Protein AF-A0A9R0TAZ0-F1 (afdb_monomer_lite)

pLDDT: mean 79.38, std 14.43, range [46.0, 95.25]

Sequence (155 aa):
MMVYKIHSHAHIQDLQARADELGHSNKSMLVNLVSLESVCIARKSYALLCPLIMESRSWACPELDSLSVVAGLSLEIQKLEHDVLPQLMVQEAKLERGALEALLLMKNSAITLLHLSKCFKDALGVLLAEEDLVSVTDVLETPVRFCDPDEYSDE

Organism: Triticum turgidum subsp. durum (NCBI:txid4567)

Foldseek 3Di:
DAEQEDAELVSLVVCLVCLVVVLPDPAQYEYEYPHHPDLLCLLVSLVSVVCSQVVGPSYDYLCSQVSVLSSLVNVLVCCCVPQQPVLVPPDDDDCDPSVVVSVVSVVVSVVSVVVSLVSNVVSVVVVCVVPPDPDPVVVSVDDDDPDDPPPPDDD

Radius of gyration: 20.55 Å; chains: 1; bounding box: 59×36×53 Å

Secondary structure (DSSP, 8-state):
-EEEEE-SHHHHHHHHHTHHHHHTSSSPEEEEE---S-GGGHHHHHHHHHHHHHH-TTEE-TTHHHHHHHHHHHHHHHHIIIIIHHHHHS-TT---HHHHHHHHHHHHHHHHHHHHHHHHHHHHHHHHTTS--TTHHHHHHS------GGG----

Structure (mmCIF, N/CA/C/O backbone):
data_AF-A0A9R0TAZ0-F1
#
_entry.id   AF-A0A9R0TAZ0-F1
#
loop_
_atom_site.group_PDB
_atom_site.id
_atom_site.type_symbol
_atom_site.label_atom_id
_atom_site.label_alt_id
_atom_site.label_comp_id
_atom_site.label_asym_id
_atom_site.label_entity_id
_atom_site.label_seq_id
_atom_site.pdbx_PDB_ins_code
_atom_site.Cartn_x
_atom_site.Cartn_y
_atom_site.Cartn_z
_atom_site.occupancy
_atom_site.B_iso_or_equiv
_atom_site.auth_seq_id
_atom_site.auth_comp_id
_atom_site.auth_asym_id
_atom_site.auth_atom_id
_atom_site.pdbx_PDB_model_num
ATOM 1 N N . MET A 1 1 ? 16.337 3.124 -22.809 1.00 77.44 1 MET A N 1
ATOM 2 C CA . MET A 1 1 ? 15.473 2.998 -21.623 1.00 77.44 1 MET A CA 1
ATOM 3 C C . MET A 1 1 ? 14.147 2.404 -22.063 1.00 77.44 1 MET A C 1
ATOM 5 O O . MET A 1 1 ? 13.644 2.821 -23.101 1.00 77.44 1 MET A O 1
ATOM 9 N N . MET A 1 2 ? 13.637 1.401 -21.357 1.00 87.19 2 MET A N 1
ATOM 10 C CA . MET A 1 2 ? 12.317 0.809 -21.591 1.00 87.19 2 MET A CA 1
ATOM 11 C C . MET A 1 2 ? 11.422 1.174 -20.410 1.00 87.19 2 MET A C 1
ATOM 13 O O . MET A 1 2 ? 11.867 1.074 -19.273 1.00 87.19 2 MET A O 1
ATOM 17 N N . VAL A 1 3 ? 10.200 1.631 -20.681 1.00 88.75 3 VAL A N 1
ATOM 18 C CA . VAL A 1 3 ? 9.262 2.071 -19.642 1.00 88.75 3 VAL A CA 1
ATOM 19 C C . VAL A 1 3 ? 8.160 1.031 -19.493 1.00 88.75 3 VAL A C 1
ATOM 21 O O . VAL A 1 3 ? 7.531 0.659 -20.484 1.00 88.75 3 VAL A O 1
ATOM 24 N N . TYR A 1 4 ? 7.923 0.577 -18.267 1.00 89.19 4 TYR A N 1
ATOM 25 C CA . TYR A 1 4 ? 6.887 -0.385 -17.920 1.00 89.19 4 TYR A CA 1
ATOM 26 C C . TYR A 1 4 ? 5.854 0.282 -17.015 1.00 89.19 4 TYR A C 1
ATOM 28 O O . TYR A 1 4 ? 6.173 0.692 -15.902 1.00 89.19 4 TYR A O 1
ATOM 36 N N . LYS A 1 5 ? 4.619 0.426 -17.505 1.00 91.56 5 LYS A N 1
ATOM 37 C CA . LYS A 1 5 ? 3.544 1.099 -16.766 1.00 91.56 5 LYS A CA 1
ATOM 38 C C . LYS A 1 5 ? 2.729 0.102 -15.950 1.00 91.56 5 LYS A C 1
ATOM 40 O O . LYS A 1 5 ? 2.087 -0.796 -16.502 1.00 91.56 5 LYS A O 1
ATOM 45 N N . ILE A 1 6 ? 2.716 0.297 -14.641 1.00 91.38 6 ILE A N 1
ATOM 46 C CA . ILE A 1 6 ? 1.944 -0.503 -13.696 1.00 91.38 6 ILE A CA 1
ATOM 47 C C . ILE A 1 6 ? 0.629 0.219 -13.404 1.00 91.38 6 ILE A C 1
ATOM 49 O O . ILE A 1 6 ? 0.631 1.348 -12.925 1.00 91.38 6 ILE A O 1
ATOM 53 N N . HIS A 1 7 ? -0.490 -0.444 -13.693 1.00 90.00 7 HIS A N 1
ATOM 54 C CA . HIS A 1 7 ? -1.838 0.081 -13.433 1.00 90.00 7 HIS A CA 1
ATOM 55 C C . HIS A 1 7 ? -2.598 -0.754 -12.395 1.00 90.00 7 HIS A C 1
ATOM 57 O O . HIS A 1 7 ? -3.697 -0.382 -11.996 1.00 90.00 7 HIS A O 1
ATOM 63 N N . SER A 1 8 ? -2.030 -1.892 -11.998 1.00 90.94 8 SER A N 1
ATOM 64 C CA . SER A 1 8 ? -2.637 -2.859 -11.095 1.00 90.94 8 SER A CA 1
ATOM 65 C C . SER A 1 8 ? -1.564 -3.704 -10.422 1.00 90.94 8 SER A C 1
ATOM 67 O O . SER A 1 8 ? -0.429 -3.807 -10.901 1.00 90.94 8 SER A O 1
ATOM 69 N N . HIS A 1 9 ? -1.936 -4.376 -9.334 1.00 92.62 9 HIS A N 1
ATOM 70 C CA . HIS A 1 9 ? -1.051 -5.343 -8.684 1.00 92.62 9 HIS A CA 1
ATOM 71 C C . HIS A 1 9 ? -0.689 -6.517 -9.605 1.00 92.62 9 HIS A C 1
ATOM 73 O O . HIS A 1 9 ? 0.448 -6.987 -9.580 1.00 92.62 9 HIS A O 1
ATOM 79 N N . ALA A 1 10 ? -1.618 -6.950 -10.463 1.00 93.06 10 ALA A N 1
ATOM 80 C CA . ALA A 1 10 ? -1.375 -8.031 -11.417 1.00 93.06 10 ALA A CA 1
ATOM 81 C C . ALA A 1 10 ? -0.214 -7.706 -12.373 1.00 93.06 10 ALA A C 1
ATOM 83 O O . ALA A 1 10 ? 0.636 -8.555 -12.618 1.00 93.06 10 ALA A O 1
ATOM 84 N N . HIS A 1 11 ? -0.090 -6.451 -12.824 1.00 93.19 11 HIS A N 1
ATOM 85 C CA . HIS A 1 11 ? 1.040 -6.053 -13.672 1.00 93.19 11 HIS A CA 1
ATOM 86 C C . HIS A 1 11 ? 2.396 -6.207 -12.967 1.00 93.19 11 HIS A C 1
ATOM 88 O O . HIS A 1 11 ? 3.395 -6.466 -13.636 1.00 93.19 11 HIS A O 1
ATOM 94 N N . ILE A 1 12 ? 2.452 -6.039 -11.639 1.00 92.81 12 ILE A N 1
ATOM 95 C CA . ILE A 1 12 ? 3.681 -6.240 -10.854 1.00 92.81 12 ILE A CA 1
ATOM 96 C C . ILE A 1 12 ? 4.016 -7.730 -10.785 1.00 92.81 12 ILE A C 1
ATOM 98 O O . ILE A 1 12 ? 5.179 -8.097 -10.924 1.00 92.81 12 ILE A O 1
ATOM 102 N N . GLN A 1 13 ? 3.010 -8.591 -10.620 1.00 93.25 13 GLN A N 1
ATOM 103 C CA . GLN A 1 13 ? 3.200 -10.043 -10.627 1.00 93.25 13 GLN A CA 1
ATOM 104 C C . GLN A 1 13 ? 3.730 -10.526 -11.984 1.00 93.25 13 GLN A C 1
ATOM 106 O O . GLN A 1 13 ? 4.720 -11.256 -12.032 1.00 93.25 13 GLN A O 1
ATOM 111 N N . ASP A 1 14 ? 3.138 -10.050 -13.082 1.00 92.81 14 ASP A N 1
ATOM 112 C CA . ASP A 1 14 ? 3.597 -10.354 -14.442 1.00 92.81 14 ASP A CA 1
ATOM 113 C C . ASP A 1 14 ? 5.023 -9.848 -14.691 1.00 92.81 14 ASP A C 1
ATOM 115 O O . ASP A 1 14 ? 5.828 -10.510 -15.351 1.00 92.81 14 ASP A O 1
ATOM 119 N N . LEU A 1 15 ? 5.348 -8.665 -14.161 1.00 90.56 15 LEU A N 1
ATOM 120 C CA . LEU A 1 15 ? 6.684 -8.090 -14.250 1.00 90.56 15 LEU A CA 1
ATOM 121 C C . LEU A 1 15 ? 7.706 -8.941 -13.492 1.00 90.56 15 LEU A C 1
ATOM 123 O O . LEU A 1 15 ? 8.771 -9.227 -14.031 1.00 90.56 15 LEU A O 1
ATOM 127 N N . GLN A 1 16 ? 7.372 -9.375 -12.277 1.00 89.31 16 GLN A N 1
ATOM 128 C CA . GLN A 1 16 ? 8.234 -10.218 -11.457 1.00 89.31 16 GLN A CA 1
ATOM 129 C C . GLN A 1 16 ? 8.483 -11.579 -12.114 1.00 89.31 16 GLN A C 1
ATOM 131 O O . GLN A 1 16 ? 9.622 -12.034 -12.155 1.00 89.31 16 GLN A O 1
ATOM 136 N N . ALA A 1 17 ? 7.450 -12.193 -12.701 1.00 90.44 17 ALA A N 1
ATOM 137 C CA . ALA A 1 17 ? 7.574 -13.461 -13.422 1.00 90.44 17 ALA A CA 1
ATOM 138 C C . ALA A 1 17 ? 8.520 -13.377 -14.633 1.00 90.44 17 ALA A C 1
ATOM 140 O O . ALA A 1 17 ? 9.084 -14.383 -15.055 1.00 90.44 17 ALA A O 1
ATOM 141 N N . ARG A 1 18 ? 8.702 -12.176 -15.190 1.00 87.56 18 ARG A N 1
ATOM 142 C CA . ARG A 1 18 ? 9.550 -11.909 -16.360 1.00 87.56 18 ARG A CA 1
ATOM 143 C C . ARG A 1 18 ? 10.846 -11.178 -16.008 1.00 87.56 18 ARG A C 1
ATOM 145 O O . ARG A 1 18 ? 11.607 -10.827 -16.911 1.00 87.56 18 ARG A O 1
ATOM 152 N N . ALA A 1 19 ? 11.088 -10.911 -14.725 1.00 85.25 19 ALA A N 1
ATOM 153 C CA . ALA A 1 19 ? 12.181 -10.061 -14.271 1.00 85.25 19 ALA A CA 1
ATOM 154 C C . ALA A 1 19 ? 13.546 -10.622 -14.672 1.00 85.25 19 ALA A C 1
ATOM 156 O O . ALA A 1 19 ? 14.395 -9.858 -15.127 1.00 85.25 19 ALA A O 1
ATOM 157 N N . ASP A 1 20 ? 13.719 -11.943 -14.596 1.00 82.06 20 ASP A N 1
ATOM 158 C CA . ASP A 1 20 ? 14.943 -12.609 -15.030 1.00 82.06 20 ASP A CA 1
ATOM 159 C C . ASP A 1 20 ? 15.181 -12.362 -16.523 1.00 82.06 20 ASP A C 1
ATOM 161 O O . ASP A 1 20 ? 16.210 -11.814 -16.903 1.00 82.06 20 ASP A O 1
ATOM 165 N N . GLU A 1 21 ? 14.212 -12.652 -17.392 1.00 81.88 21 GLU A N 1
ATOM 166 C CA . GLU A 1 21 ? 14.338 -12.437 -18.843 1.00 81.88 21 GLU A CA 1
ATOM 167 C C . GLU A 1 21 ? 14.636 -10.971 -19.205 1.00 81.88 21 GLU A C 1
ATOM 169 O O . GLU A 1 21 ? 15.480 -10.682 -20.058 1.00 81.88 21 GLU A O 1
ATOM 174 N N . LEU A 1 22 ? 13.960 -10.032 -18.538 1.00 77.31 22 LEU A N 1
ATOM 175 C CA . LEU A 1 22 ? 14.104 -8.590 -18.757 1.00 77.31 22 LEU A CA 1
ATOM 176 C C . LEU A 1 22 ? 15.431 -8.045 -18.207 1.00 77.31 22 LEU A C 1
ATOM 178 O O . LEU A 1 22 ? 16.038 -7.166 -18.829 1.00 77.31 22 LEU A O 1
ATOM 182 N N . GLY A 1 23 ? 15.901 -8.586 -17.082 1.00 68.75 23 GLY A N 1
ATOM 183 C CA . GLY A 1 23 ? 17.124 -8.188 -16.386 1.00 68.75 23 GLY A CA 1
ATOM 184 C C . GLY A 1 23 ? 18.409 -8.542 -17.133 1.00 68.75 23 GLY A C 1
ATOM 185 O O . GLY A 1 23 ? 19.411 -7.850 -16.969 1.00 68.75 23 GLY A O 1
ATOM 186 N N . HIS A 1 24 ? 18.371 -9.545 -18.017 1.00 71.31 24 HIS A N 1
ATOM 187 C CA . HIS A 1 24 ? 19.485 -9.877 -18.916 1.00 71.31 24 HIS A CA 1
ATOM 188 C C . HIS A 1 24 ? 19.593 -8.934 -20.121 1.00 71.31 24 HIS A C 1
ATOM 190 O O . HIS A 1 24 ? 20.572 -8.983 -20.871 1.00 71.31 24 HIS A O 1
ATOM 196 N N . SER A 1 25 ? 18.600 -8.069 -20.346 1.00 68.31 25 SER A N 1
ATOM 197 C CA . SER A 1 25 ? 18.719 -7.053 -21.383 1.00 68.31 25 SER A CA 1
ATOM 198 C C . SER A 1 25 ? 19.632 -5.926 -20.886 1.00 68.31 25 SER A C 1
ATOM 200 O O . SER A 1 25 ? 19.440 -5.388 -19.801 1.00 68.31 25 SER A O 1
ATOM 202 N N . ASN A 1 26 ? 20.608 -5.498 -21.694 1.00 69.44 26 ASN A N 1
ATOM 203 C CA . ASN A 1 26 ? 21.481 -4.346 -21.390 1.00 69.44 26 ASN A CA 1
ATOM 204 C C . ASN A 1 26 ? 20.730 -2.989 -21.371 1.00 69.44 26 ASN A C 1
ATOM 206 O O . ASN A 1 26 ? 21.324 -1.930 -21.579 1.00 69.44 26 ASN A O 1
ATOM 210 N N . LYS A 1 27 ? 19.405 -2.993 -21.199 1.00 81.00 27 LYS A N 1
ATOM 211 C CA . LYS A 1 27 ? 18.553 -1.807 -21.200 1.00 81.00 27 LYS A CA 1
ATOM 212 C C . LYS A 1 27 ? 18.183 -1.459 -19.764 1.00 81.00 27 LYS A C 1
ATOM 214 O O . LYS A 1 27 ? 17.716 -2.306 -19.018 1.00 81.00 27 LYS A O 1
ATOM 219 N N . SER A 1 28 ? 18.319 -0.181 -19.420 1.00 84.50 28 SER A N 1
ATOM 220 C CA . SER A 1 28 ? 17.696 0.360 -18.211 1.00 84.50 28 SER A CA 1
ATOM 221 C C . SER A 1 28 ? 16.166 0.276 -18.323 1.00 84.50 28 SER A C 1
ATOM 223 O O . SER A 1 28 ? 15.595 0.674 -19.352 1.00 84.50 28 SER A O 1
ATOM 225 N N . MET A 1 29 ? 15.549 -0.261 -17.272 1.00 89.50 29 MET A N 1
ATOM 226 C CA . MET A 1 29 ? 14.120 -0.459 -17.064 1.00 89.50 29 MET A CA 1
ATOM 227 C C . MET A 1 29 ? 13.598 0.604 -16.100 1.00 89.50 29 MET A C 1
ATOM 229 O O . MET A 1 29 ? 14.051 0.698 -14.962 1.00 89.50 29 MET A O 1
ATOM 233 N N . LEU A 1 30 ? 12.628 1.389 -16.554 1.00 90.38 30 LEU A N 1
ATOM 234 C CA . LEU A 1 30 ? 11.898 2.335 -15.721 1.00 90.38 30 LEU A CA 1
ATOM 235 C C . LEU A 1 30 ? 10.506 1.768 -15.457 1.00 90.38 30 LEU A C 1
ATOM 237 O O . LEU A 1 30 ? 9.709 1.629 -16.385 1.00 90.38 30 LEU A O 1
ATOM 241 N N . VAL A 1 31 ? 10.216 1.437 -14.208 1.00 92.25 31 VAL A N 1
ATOM 242 C CA . VAL A 1 31 ? 8.872 1.077 -13.760 1.00 92.25 31 VAL A CA 1
ATOM 243 C C . VAL A 1 31 ? 8.177 2.366 -13.350 1.00 92.25 31 VAL A C 1
ATOM 245 O O . VAL A 1 31 ? 8.679 3.074 -12.489 1.00 92.25 31 VAL A O 1
ATOM 248 N N . ASN A 1 32 ? 7.056 2.676 -13.993 1.00 91.25 32 ASN A N 1
ATOM 249 C CA . ASN A 1 32 ? 6.214 3.815 -13.640 1.00 91.25 32 ASN A CA 1
ATOM 250 C C . ASN A 1 32 ? 4.934 3.276 -13.001 1.00 91.25 32 ASN A C 1
ATOM 252 O O . ASN A 1 32 ? 4.164 2.553 -13.653 1.00 91.25 32 ASN A O 1
ATOM 256 N N . LEU A 1 33 ? 4.736 3.602 -11.725 1.00 90.00 33 LEU A N 1
ATOM 257 C CA . LEU A 1 33 ? 3.548 3.223 -10.975 1.00 90.00 33 LEU A CA 1
ATOM 258 C C . LEU A 1 33 ? 2.427 4.248 -11.181 1.00 90.00 33 LEU A C 1
ATOM 260 O O . LEU A 1 33 ? 2.373 5.275 -10.516 1.00 90.00 33 LEU A O 1
ATOM 264 N N . VAL A 1 34 ? 1.483 3.926 -12.064 1.00 87.12 34 VAL A N 1
ATOM 265 C CA . VAL A 1 34 ? 0.341 4.800 -12.374 1.00 87.12 34 VAL A CA 1
ATOM 266 C C . VAL A 1 34 ? -0.809 4.574 -11.394 1.00 87.12 34 VAL A C 1
ATOM 268 O O . VAL A 1 34 ? -1.489 5.513 -10.990 1.00 87.12 34 VAL A O 1
ATOM 271 N N . SER A 1 35 ? -1.071 3.316 -11.035 1.00 83.25 35 SER A N 1
ATOM 272 C CA . SER A 1 35 ? -2.144 2.958 -10.108 1.00 83.25 35 SER A CA 1
ATOM 273 C C . SER A 1 35 ? -1.896 1.597 -9.472 1.00 83.25 35 SER A C 1
ATOM 275 O O . SER A 1 35 ? -1.261 0.716 -10.055 1.00 83.25 35 SER A O 1
ATOM 277 N N . LEU A 1 36 ? -2.447 1.433 -8.272 1.00 77.56 36 LEU A N 1
ATOM 278 C CA . LEU A 1 36 ? -2.539 0.167 -7.561 1.00 77.56 36 LEU A CA 1
ATOM 279 C C . LEU A 1 36 ? -3.980 -0.271 -7.320 1.00 77.56 36 LEU A C 1
ATOM 281 O O . LEU A 1 36 ? -4.176 -1.197 -6.558 1.00 77.56 36 LEU A O 1
ATOM 285 N N . GLU A 1 37 ? -4.985 0.378 -7.908 1.00 83.31 37 GLU A N 1
ATOM 286 C CA . GLU A 1 37 ? -6.423 0.073 -7.731 1.00 83.31 37 GLU A CA 1
ATOM 287 C C . GLU A 1 37 ? -6.975 0.300 -6.304 1.00 83.31 37 GLU A C 1
ATOM 289 O O . GLU A 1 37 ? -8.100 0.769 -6.154 1.00 83.31 37 GLU A O 1
ATOM 294 N N . SER A 1 38 ? -6.213 -0.002 -5.247 1.00 85.44 38 SER A N 1
ATOM 295 C CA . SER A 1 38 ? -6.604 0.116 -3.844 1.00 85.44 38 SER A CA 1
ATOM 296 C C . SER A 1 38 ? -5.393 0.269 -2.915 1.00 85.44 38 SER A C 1
ATOM 298 O O . SER A 1 38 ? -4.336 -0.333 -3.121 1.00 85.44 38 SER A O 1
ATOM 300 N N . VAL A 1 39 ? -5.570 1.010 -1.817 1.00 88.25 39 VAL A N 1
ATOM 301 C CA . VAL A 1 39 ? -4.570 1.111 -0.740 1.00 88.25 39 VAL A CA 1
ATOM 302 C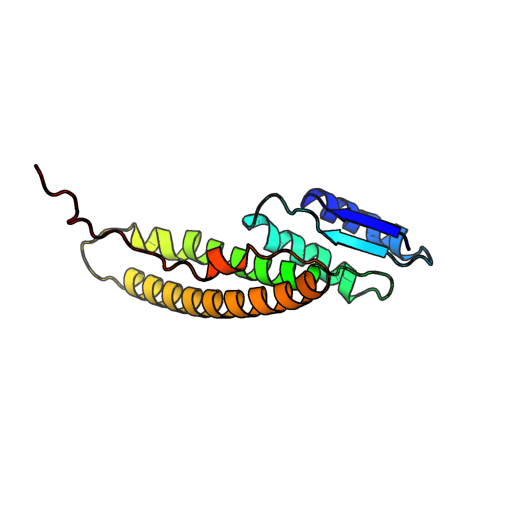 C . VAL A 1 39 ? -4.309 -0.254 -0.100 1.00 88.25 39 VAL A C 1
ATOM 304 O O . VAL A 1 39 ? -3.163 -0.573 0.197 1.00 88.25 39 VAL A O 1
ATOM 307 N N . CYS A 1 40 ? -5.326 -1.112 0.039 1.00 87.88 40 CYS A N 1
ATOM 308 C CA . CYS A 1 40 ? -5.207 -2.401 0.733 1.00 87.88 40 CYS A CA 1
ATOM 309 C C . CYS A 1 40 ? -4.207 -3.370 0.079 1.00 87.88 40 CYS A C 1
ATOM 311 O O . CYS A 1 40 ? -3.713 -4.295 0.730 1.00 87.88 40 CYS A O 1
ATOM 313 N N . ILE A 1 41 ? -3.907 -3.179 -1.209 1.00 91.00 41 ILE A N 1
ATOM 314 C CA . ILE A 1 41 ? -2.944 -4.003 -1.947 1.00 91.00 41 ILE A CA 1
ATOM 315 C C . ILE A 1 41 ? -1.568 -3.344 -2.077 1.00 91.00 41 ILE A C 1
ATOM 317 O O . ILE A 1 41 ? -0.634 -3.988 -2.562 1.00 91.00 41 ILE A O 1
ATOM 321 N N . ALA A 1 42 ? -1.396 -2.109 -1.598 1.00 93.25 42 ALA A N 1
ATOM 322 C CA . ALA A 1 42 ? -0.126 -1.391 -1.659 1.00 93.25 42 ALA A CA 1
ATOM 323 C C . ALA A 1 42 ? 0.985 -2.130 -0.916 1.00 93.25 42 ALA A C 1
ATOM 325 O O . ALA A 1 42 ? 2.080 -2.282 -1.450 1.00 93.25 42 ALA A O 1
ATOM 326 N N . ARG A 1 43 ? 0.685 -2.703 0.257 1.00 94.06 43 ARG A N 1
ATOM 327 C CA . ARG A 1 43 ? 1.660 -3.499 1.015 1.00 94.06 43 ARG A CA 1
ATOM 328 C C . ARG A 1 43 ? 2.174 -4.707 0.234 1.00 94.06 43 ARG A C 1
ATOM 330 O O . ARG A 1 43 ? 3.377 -4.952 0.203 1.00 94.06 43 ARG A O 1
ATOM 337 N N . LYS A 1 44 ? 1.271 -5.457 -0.405 1.00 94.62 44 LYS A N 1
ATOM 338 C CA . LYS A 1 44 ? 1.641 -6.620 -1.228 1.00 94.62 44 LYS A CA 1
ATOM 339 C C . LYS A 1 44 ? 2.443 -6.179 -2.449 1.00 94.62 44 LYS A C 1
ATOM 341 O O . LYS A 1 44 ? 3.463 -6.775 -2.757 1.00 94.62 44 LYS A O 1
ATOM 346 N N . SER A 1 45 ? 2.005 -5.110 -3.104 1.00 94.81 45 SER A N 1
ATOM 347 C CA . SER A 1 45 ? 2.669 -4.531 -4.275 1.00 94.81 45 SER A CA 1
ATOM 348 C C . SER A 1 45 ? 4.092 -4.071 -3.966 1.00 94.81 45 SER A C 1
ATOM 350 O O . SER A 1 45 ? 5.017 -4.438 -4.683 1.00 94.81 45 SER A O 1
ATOM 352 N N . TYR A 1 46 ? 4.281 -3.343 -2.862 1.00 95.19 46 TYR A N 1
ATOM 353 C CA . TYR A 1 46 ? 5.596 -2.916 -2.392 1.00 95.19 46 TYR A CA 1
ATOM 354 C C . TYR A 1 46 ? 6.515 -4.107 -2.118 1.00 95.19 46 TYR A C 1
ATOM 356 O O . TYR A 1 46 ? 7.654 -4.113 -2.569 1.00 95.19 46 TYR A O 1
ATOM 364 N N . ALA A 1 47 ? 6.012 -5.142 -1.439 1.00 95.25 47 ALA A N 1
ATOM 365 C CA . ALA A 1 47 ? 6.803 -6.327 -1.115 1.00 95.25 47 ALA A CA 1
ATOM 366 C C . ALA A 1 47 ? 7.306 -7.087 -2.357 1.00 95.25 47 ALA A C 1
ATOM 368 O O . ALA A 1 47 ? 8.374 -7.689 -2.297 1.00 95.25 47 ALA A O 1
ATOM 369 N N . LEU A 1 48 ? 6.563 -7.058 -3.470 1.00 93.56 48 LEU A N 1
ATOM 370 C CA . LEU A 1 48 ? 6.998 -7.670 -4.730 1.00 93.56 48 LEU A CA 1
ATOM 371 C C . LEU A 1 48 ? 7.935 -6.758 -5.530 1.00 93.56 48 LEU A C 1
ATOM 373 O O . LEU A 1 48 ? 8.898 -7.234 -6.122 1.00 93.56 48 LEU A O 1
ATOM 377 N N . LEU A 1 49 ? 7.656 -5.452 -5.556 1.00 92.38 49 LEU A N 1
ATOM 378 C CA . LEU A 1 49 ? 8.402 -4.506 -6.382 1.00 92.38 49 LEU A CA 1
ATOM 379 C C . LEU A 1 49 ? 9.735 -4.083 -5.749 1.00 92.38 49 LEU A C 1
ATOM 381 O O . LEU A 1 49 ? 10.715 -3.897 -6.461 1.00 92.38 49 LEU A O 1
ATOM 385 N N . CYS A 1 50 ? 9.796 -3.949 -4.424 1.00 94.19 50 CYS A N 1
ATOM 386 C CA . CYS A 1 50 ? 10.973 -3.450 -3.711 1.00 94.19 50 CYS A CA 1
ATOM 387 C C . CYS A 1 50 ? 12.247 -4.279 -3.982 1.00 94.19 50 CYS A C 1
ATOM 389 O O . CYS A 1 50 ? 13.241 -3.679 -4.398 1.00 94.19 50 CYS A O 1
ATOM 391 N N . PRO A 1 51 ? 12.237 -5.627 -3.883 1.00 91.94 51 PRO A N 1
ATOM 392 C CA . PRO A 1 51 ? 13.413 -6.435 -4.214 1.00 91.94 51 PRO A CA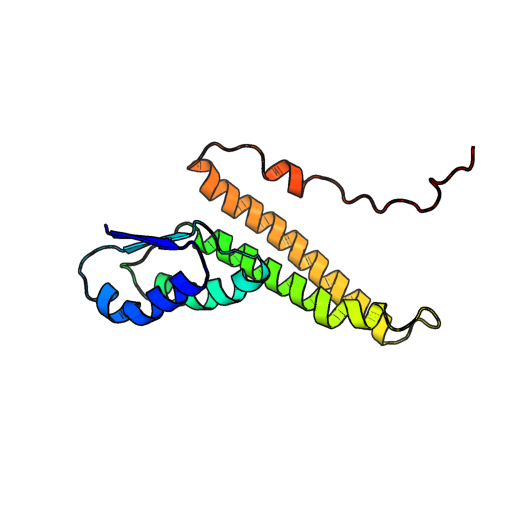 1
ATOM 393 C C . PRO A 1 51 ? 13.876 -6.236 -5.661 1.00 91.94 51 PRO A C 1
ATOM 395 O O . PRO A 1 51 ? 15.063 -6.046 -5.902 1.00 91.94 51 PRO A O 1
ATOM 398 N N . LEU A 1 52 ? 12.941 -6.174 -6.620 1.00 88.38 52 LEU A N 1
ATOM 399 C CA . LEU A 1 52 ? 13.264 -5.989 -8.041 1.00 88.38 52 LEU A CA 1
ATOM 400 C C . LEU A 1 52 ? 14.051 -4.699 -8.301 1.00 88.38 52 LEU A C 1
ATOM 402 O O . LEU A 1 52 ? 14.980 -4.692 -9.107 1.00 88.38 52 LEU A O 1
ATOM 406 N N . ILE A 1 53 ? 13.679 -3.611 -7.623 1.00 90.44 53 ILE A N 1
ATOM 407 C CA . ILE A 1 53 ? 14.332 -2.309 -7.786 1.00 90.44 53 ILE A CA 1
ATOM 408 C C . ILE A 1 53 ? 15.639 -2.232 -6.986 1.00 90.44 53 ILE A C 1
ATOM 410 O O . ILE A 1 53 ? 16.620 -1.677 -7.471 1.00 90.44 53 ILE A O 1
ATOM 414 N N . MET A 1 54 ? 15.680 -2.784 -5.770 1.00 87.50 54 MET A N 1
ATOM 415 C CA . MET A 1 54 ? 16.855 -2.674 -4.896 1.00 87.50 54 MET A CA 1
ATOM 416 C C . MET A 1 54 ? 17.994 -3.625 -5.277 1.00 87.50 54 MET A C 1
ATOM 418 O O . MET A 1 54 ? 19.163 -3.292 -5.082 1.00 87.50 54 MET A O 1
ATOM 422 N N . GLU A 1 55 ? 17.680 -4.807 -5.806 1.00 84.38 55 GLU A N 1
ATOM 423 C CA . GLU A 1 55 ? 18.679 -5.836 -6.114 1.00 84.38 55 GLU A CA 1
ATOM 424 C C . GLU A 1 55 ? 19.345 -5.623 -7.479 1.00 84.38 55 GLU A C 1
ATOM 426 O O . GLU A 1 55 ? 20.427 -6.159 -7.732 1.00 84.38 55 GLU A O 1
ATOM 431 N N . SER A 1 56 ? 18.754 -4.800 -8.353 1.00 75.88 56 SER A N 1
ATOM 432 C CA . SER A 1 56 ? 19.249 -4.592 -9.711 1.00 75.88 56 SER A CA 1
ATOM 433 C C . SER A 1 56 ? 19.498 -3.127 -10.051 1.00 75.88 56 SER A C 1
ATOM 435 O O . SER A 1 56 ? 18.600 -2.294 -10.053 1.00 75.88 56 SER A O 1
ATOM 437 N N . ARG A 1 57 ? 20.729 -2.817 -10.477 1.00 72.56 57 ARG A N 1
ATOM 438 C CA . ARG A 1 57 ? 21.106 -1.466 -10.936 1.00 72.56 57 ARG A CA 1
ATOM 439 C C . ARG A 1 57 ? 20.468 -1.061 -12.265 1.00 72.56 57 ARG A C 1
ATOM 441 O O . ARG A 1 57 ? 20.598 0.094 -12.664 1.00 72.56 57 ARG A O 1
ATOM 448 N N . SER A 1 58 ? 19.854 -1.996 -12.991 1.00 83.75 58 SER A N 1
ATOM 449 C CA . SER A 1 58 ? 19.197 -1.701 -14.267 1.00 83.75 58 SER A CA 1
ATOM 450 C C . SER A 1 58 ? 17.751 -1.241 -14.103 1.00 83.75 58 SER A C 1
ATOM 452 O O . SER A 1 58 ? 17.172 -0.797 -15.092 1.00 83.75 58 SER A O 1
ATOM 454 N N . TRP A 1 59 ? 17.190 -1.293 -12.892 1.00 89.88 59 TRP A N 1
ATOM 455 C CA . TRP A 1 59 ? 15.797 -0.961 -12.622 1.00 89.88 59 TRP A CA 1
ATOM 456 C C . TRP A 1 59 ? 15.681 0.325 -11.810 1.00 89.88 59 TRP A C 1
ATOM 458 O O . TRP A 1 59 ? 16.476 0.592 -10.915 1.00 89.88 59 TRP A O 1
ATOM 468 N N . ALA A 1 60 ? 14.669 1.122 -12.129 1.00 91.00 60 ALA A N 1
ATOM 469 C CA . ALA A 1 60 ? 14.312 2.317 -11.382 1.00 91.00 60 ALA A CA 1
ATOM 470 C C . ALA A 1 60 ? 12.792 2.406 -11.252 1.00 91.00 60 ALA A C 1
ATOM 472 O O . ALA A 1 60 ? 12.066 2.039 -12.176 1.00 91.00 60 ALA A O 1
ATOM 473 N N . CYS A 1 61 ? 12.327 2.900 -10.110 1.00 91.69 61 CYS A N 1
ATOM 474 C CA . CYS A 1 61 ? 10.923 3.189 -9.840 1.00 91.69 61 CYS A CA 1
ATOM 475 C C . CYS A 1 61 ? 10.867 4.470 -8.997 1.00 91.69 61 CYS A C 1
ATOM 477 O O . CYS A 1 61 ? 11.127 4.395 -7.793 1.00 91.69 61 CYS A O 1
ATOM 479 N N . PRO A 1 62 ? 10.608 5.639 -9.610 1.00 89.56 62 PRO A N 1
ATOM 480 C CA . PRO A 1 62 ? 10.539 6.916 -8.897 1.00 89.56 62 PRO A CA 1
ATOM 481 C C . PRO A 1 62 ? 9.482 6.914 -7.791 1.00 89.56 62 PRO A C 1
ATOM 483 O O . PRO A 1 62 ? 9.667 7.517 -6.740 1.00 89.56 62 PRO A O 1
ATOM 486 N N . GLU A 1 63 ? 8.390 6.174 -7.984 1.00 91.00 63 GLU A N 1
ATOM 487 C CA . GLU A 1 63 ? 7.279 6.126 -7.039 1.00 91.00 63 GLU A CA 1
ATOM 488 C C . GLU A 1 63 ? 7.491 5.113 -5.897 1.00 91.00 63 GLU A C 1
ATOM 490 O O . GLU A 1 63 ? 6.595 4.936 -5.068 1.00 91.00 63 GLU A O 1
ATOM 495 N N . LEU A 1 64 ? 8.642 4.426 -5.825 1.00 91.50 64 LEU A N 1
ATOM 496 C CA . LEU A 1 64 ? 8.880 3.366 -4.837 1.00 91.50 64 LEU A CA 1
ATOM 497 C C . LEU A 1 64 ? 8.814 3.876 -3.389 1.00 91.50 64 LEU A C 1
ATOM 499 O O . LEU A 1 64 ? 8.272 3.182 -2.525 1.00 91.50 64 LEU A O 1
ATOM 503 N N . ASP A 1 65 ? 9.317 5.083 -3.130 1.00 89.62 65 ASP A N 1
ATOM 504 C CA . ASP A 1 65 ? 9.285 5.695 -1.797 1.00 89.62 65 ASP A CA 1
ATOM 505 C C . ASP A 1 65 ? 7.850 6.042 -1.385 1.00 89.62 65 ASP A C 1
ATOM 507 O O . ASP A 1 65 ? 7.402 5.676 -0.296 1.00 89.62 65 ASP A O 1
ATOM 511 N N . SER A 1 66 ? 7.074 6.639 -2.292 1.00 89.12 66 SER A N 1
ATOM 512 C CA . SER A 1 66 ? 5.643 6.886 -2.083 1.00 89.12 66 SER A CA 1
ATOM 513 C C . SER A 1 66 ? 4.871 5.586 -1.865 1.00 89.12 66 SER A C 1
ATOM 515 O O . SER A 1 66 ? 4.051 5.491 -0.950 1.00 89.12 66 SER A O 1
ATOM 517 N N . LEU A 1 67 ? 5.172 4.547 -2.647 1.00 92.25 67 LEU A N 1
ATOM 518 C CA . LEU A 1 67 ? 4.584 3.224 -2.483 1.00 92.25 67 LEU A CA 1
ATOM 519 C C . LEU A 1 67 ? 4.914 2.617 -1.111 1.00 92.25 67 LEU A C 1
ATOM 521 O O . LEU A 1 67 ? 4.038 2.012 -0.496 1.00 92.25 67 LEU A O 1
ATOM 525 N N . SER A 1 68 ? 6.137 2.798 -0.608 1.00 93.88 68 SER A N 1
ATOM 526 C CA . SER A 1 68 ? 6.533 2.366 0.739 1.00 93.88 68 SER A CA 1
ATOM 527 C C . SER A 1 68 ? 5.665 3.019 1.818 1.00 93.88 68 SER A C 1
ATOM 529 O O . SER A 1 68 ? 5.151 2.346 2.716 1.00 93.88 68 SER A O 1
ATOM 531 N N . VAL A 1 69 ? 5.413 4.325 1.694 1.00 91.81 69 VAL A N 1
ATOM 532 C CA . VAL A 1 69 ? 4.563 5.059 2.639 1.00 91.81 69 VAL A CA 1
ATOM 533 C C . VAL A 1 69 ? 3.110 4.576 2.574 1.00 91.81 69 VAL A C 1
ATOM 535 O O . VAL A 1 69 ? 2.510 4.294 3.613 1.00 91.81 69 VAL A O 1
ATOM 538 N N . VAL A 1 70 ? 2.550 4.399 1.372 1.00 90.56 70 VAL A N 1
ATOM 539 C CA . VAL A 1 70 ? 1.181 3.875 1.193 1.00 90.56 70 VAL A CA 1
ATOM 540 C C . VAL A 1 70 ? 1.072 2.416 1.665 1.00 90.56 70 VAL A C 1
ATOM 542 O O . VAL A 1 70 ? 0.053 2.020 2.230 1.00 90.56 70 VAL A O 1
ATOM 545 N N . ALA A 1 71 ? 2.125 1.611 1.517 1.00 94.19 71 ALA A N 1
ATOM 546 C CA . ALA A 1 71 ? 2.211 0.267 2.085 1.00 94.19 71 ALA A CA 1
ATOM 547 C C . ALA A 1 71 ? 2.200 0.282 3.623 1.00 94.19 71 ALA A C 1
ATOM 549 O O . ALA A 1 71 ? 1.526 -0.550 4.238 1.00 94.19 71 ALA A O 1
ATOM 550 N N . GLY A 1 72 ? 2.899 1.239 4.240 1.00 93.44 72 GLY A N 1
ATOM 551 C CA . GLY A 1 72 ? 2.836 1.495 5.679 1.00 93.44 72 GLY A CA 1
ATOM 552 C C . GLY A 1 72 ? 1.433 1.898 6.136 1.00 93.44 72 GLY A C 1
ATOM 553 O O . GLY A 1 72 ? 0.920 1.346 7.107 1.00 93.44 72 GLY A O 1
ATOM 554 N N . LEU A 1 73 ? 0.767 2.785 5.391 1.00 91.56 73 LEU A N 1
ATOM 555 C CA . LEU A 1 73 ? -0.619 3.182 5.658 1.00 91.56 73 LEU A CA 1
ATOM 556 C C . LEU A 1 73 ? -1.569 1.980 5.574 1.00 91.56 73 LEU A C 1
ATOM 558 O O . LEU A 1 73 ? -2.370 1.756 6.478 1.00 91.56 73 LEU A O 1
ATOM 562 N N . SER A 1 74 ? -1.437 1.167 4.523 1.00 93.62 74 SER A N 1
ATOM 563 C CA . SER A 1 74 ? -2.213 -0.063 4.349 1.00 93.62 74 SER A CA 1
ATOM 564 C C . SER A 1 74 ? -2.059 -1.026 5.525 1.00 93.62 74 SER A C 1
ATOM 566 O O . SER A 1 74 ? -3.029 -1.692 5.884 1.00 93.62 74 SER A O 1
ATOM 568 N N . LEU A 1 75 ? -0.862 -1.127 6.109 1.00 94.00 75 LEU A N 1
ATOM 569 C CA . LEU A 1 75 ? -0.618 -1.961 7.282 1.00 94.00 75 LEU A CA 1
ATOM 570 C C . LEU A 1 75 ? -1.358 -1.430 8.514 1.00 94.00 75 LEU A C 1
ATOM 572 O O . LEU A 1 75 ? -1.960 -2.215 9.241 1.00 94.00 75 LEU A O 1
ATOM 576 N N . GLU A 1 76 ? -1.316 -0.122 8.755 1.00 93.94 76 GLU A N 1
ATOM 577 C CA . GLU A 1 76 ? -2.002 0.468 9.908 1.00 93.94 76 GLU A CA 1
ATOM 578 C C . GLU A 1 76 ? -3.526 0.378 9.780 1.00 93.94 76 GLU A C 1
ATOM 580 O O . GLU A 1 76 ? -4.184 0.038 10.759 1.00 93.94 76 GLU A O 1
ATOM 585 N N . ILE A 1 77 ? -4.083 0.568 8.578 1.00 90.56 77 ILE A N 1
ATOM 586 C CA . ILE A 1 77 ? -5.516 0.342 8.322 1.00 90.56 77 ILE A CA 1
ATOM 587 C C . ILE A 1 77 ? -5.898 -1.104 8.672 1.00 90.56 77 ILE A C 1
ATOM 589 O O . ILE A 1 77 ? -6.832 -1.316 9.438 1.00 90.56 77 ILE A O 1
ATOM 593 N N . GLN A 1 78 ? -5.128 -2.092 8.204 1.00 91.19 78 GLN A N 1
ATOM 594 C CA . GLN A 1 78 ? -5.391 -3.509 8.492 1.00 91.19 78 GLN A CA 1
ATOM 595 C C . GLN A 1 78 ? -5.330 -3.833 9.992 1.00 91.19 78 GLN A C 1
ATOM 597 O O . GLN A 1 78 ? -6.164 -4.588 10.484 1.00 91.19 78 GLN A O 1
ATOM 602 N N . LYS A 1 79 ? -4.371 -3.263 10.736 1.00 90.44 79 LYS A N 1
ATOM 603 C CA . LYS A 1 79 ? -4.294 -3.433 12.200 1.00 90.44 79 LYS A CA 1
ATOM 604 C C . LYS A 1 79 ? -5.521 -2.852 12.895 1.00 90.44 79 LYS A C 1
ATOM 606 O O . LYS A 1 79 ? -6.091 -3.484 13.778 1.00 90.44 79 LYS A O 1
ATOM 611 N N . LEU A 1 80 ? -5.945 -1.653 12.499 1.00 89.31 80 LEU A N 1
ATOM 612 C CA . LEU A 1 80 ? -7.128 -1.021 13.078 1.00 89.31 80 LEU A CA 1
ATOM 613 C C . LEU A 1 80 ? -8.395 -1.836 12.780 1.00 89.31 80 LEU A C 1
ATOM 615 O O . LEU A 1 80 ? -9.182 -2.088 13.688 1.00 89.31 80 LEU A O 1
ATOM 619 N N . GLU A 1 81 ? -8.567 -2.301 11.543 1.00 89.06 81 GLU A N 1
ATOM 620 C CA . GLU A 1 81 ? -9.727 -3.097 11.125 1.00 89.06 81 GLU A CA 1
ATOM 621 C C . GLU A 1 81 ? -9.800 -4.466 11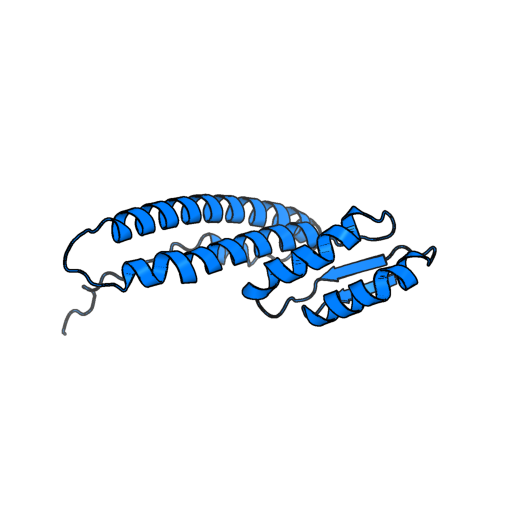.810 1.00 89.06 81 GLU A C 1
ATOM 623 O O . GLU A 1 81 ? -10.885 -4.893 12.201 1.00 89.06 81 GLU A O 1
ATOM 628 N N . HIS A 1 82 ? -8.672 -5.164 11.952 1.00 90.12 82 HIS A N 1
ATOM 629 C CA . HIS A 1 82 ? -8.662 -6.547 12.434 1.00 90.12 82 HIS A CA 1
ATOM 630 C C . HIS A 1 82 ? -8.410 -6.681 13.935 1.00 90.12 82 HIS A C 1
ATOM 632 O O . HIS A 1 82 ? -8.971 -7.585 14.553 1.00 90.12 82 HIS A O 1
ATOM 638 N N . ASP A 1 83 ? -7.613 -5.791 14.527 1.00 87.88 83 ASP A N 1
ATOM 639 C CA . ASP A 1 83 ? -7.192 -5.929 15.921 1.00 87.88 83 ASP A CA 1
ATOM 640 C C . ASP A 1 83 ? -7.955 -4.974 16.843 1.00 87.88 83 ASP A C 1
ATOM 642 O O . ASP A 1 83 ? -8.249 -5.335 17.978 1.00 87.88 83 ASP A O 1
ATOM 646 N N . VAL A 1 84 ? -8.305 -3.768 16.380 1.00 85.31 84 VAL A N 1
ATOM 647 C CA . VAL A 1 84 ? -8.951 -2.743 17.221 1.00 85.31 84 VAL A CA 1
ATOM 648 C C . VAL A 1 84 ? -10.469 -2.788 17.105 1.00 85.31 84 VAL A C 1
ATOM 650 O O . VAL A 1 84 ? -11.159 -2.882 18.119 1.00 85.31 84 VAL A O 1
ATOM 653 N N . LEU A 1 85 ? -10.996 -2.723 15.882 1.00 83.44 85 LEU A N 1
ATOM 654 C CA . LEU A 1 85 ? -12.433 -2.614 15.617 1.00 83.44 85 LEU A CA 1
ATOM 655 C C . LEU A 1 85 ? -13.240 -3.721 16.321 1.00 83.44 85 LEU A C 1
ATOM 657 O O . LEU A 1 85 ? -14.190 -3.390 17.034 1.00 83.44 85 LEU A O 1
ATOM 661 N N . PRO A 1 86 ? -12.839 -5.007 16.256 1.00 85.56 86 PRO A N 1
ATOM 662 C CA . PRO A 1 86 ? -13.564 -6.073 16.940 1.00 85.56 86 PRO A CA 1
ATOM 663 C C . PRO A 1 86 ? -13.566 -5.912 18.461 1.00 85.56 86 PRO A C 1
ATOM 665 O O . PRO A 1 86 ? -14.586 -6.161 19.094 1.00 85.56 86 PRO A O 1
ATOM 668 N N . GLN A 1 87 ? -12.457 -5.457 19.054 1.00 80.81 87 GLN A N 1
ATOM 669 C CA . GLN A 1 87 ? -12.352 -5.260 20.504 1.00 80.81 87 GLN A CA 1
ATOM 670 C C . GLN A 1 87 ? -13.238 -4.112 21.001 1.00 80.81 87 GLN A C 1
ATOM 672 O O . GLN A 1 87 ? -13.737 -4.172 22.120 1.00 80.81 87 GLN A O 1
ATOM 677 N N . LEU A 1 88 ? -13.466 -3.092 20.170 1.00 75.44 88 LEU A N 1
ATOM 678 C CA . LEU A 1 88 ? -14.371 -1.983 20.483 1.00 75.44 88 LEU A CA 1
ATOM 679 C C . LEU A 1 88 ? -15.848 -2.342 20.270 1.00 75.44 88 LEU A C 1
ATOM 681 O O . LEU A 1 88 ? -16.711 -1.795 20.949 1.00 75.44 88 LEU A O 1
ATOM 685 N N . MET A 1 89 ? -16.153 -3.263 19.349 1.00 74.75 89 MET A N 1
ATOM 686 C CA . MET A 1 89 ? -17.529 -3.708 19.089 1.00 74.75 89 MET A CA 1
ATOM 687 C C . MET A 1 89 ? -18.062 -4.696 20.139 1.00 74.75 89 MET A C 1
ATOM 689 O O . MET A 1 89 ? -19.278 -4.872 20.252 1.00 74.75 89 MET A O 1
ATOM 693 N N . VAL A 1 90 ? -17.194 -5.328 20.939 1.00 72.44 90 VAL A N 1
ATOM 694 C CA . VAL A 1 90 ? -17.602 -6.187 22.064 1.00 72.44 90 VAL A CA 1
ATOM 695 C C . VAL A 1 90 ? -17.953 -5.317 23.291 1.00 72.44 90 VAL A C 1
ATOM 697 O O . VAL A 1 90 ? -17.176 -5.163 24.221 1.00 72.44 90 VAL A O 1
ATOM 700 N N . GLN A 1 91 ? -19.150 -4.725 23.233 1.00 57.69 91 GLN A N 1
ATOM 701 C CA . GLN A 1 91 ? -20.016 -4.169 24.295 1.00 57.69 91 GLN A CA 1
ATOM 702 C C . GLN A 1 91 ? -19.429 -3.396 25.506 1.00 57.69 91 GLN A C 1
ATOM 704 O O . GLN A 1 91 ? -18.988 -3.964 26.502 1.00 57.69 91 GLN A O 1
ATOM 709 N N . GLU A 1 92 ? -19.668 -2.078 25.451 1.00 56.53 92 GLU A N 1
ATOM 710 C CA . GLU A 1 92 ? -20.107 -1.046 26.430 1.00 56.53 92 GLU A CA 1
ATOM 711 C C . GLU A 1 92 ? -20.346 -1.319 27.939 1.00 56.53 92 GLU A C 1
ATOM 713 O O . GLU A 1 92 ? -20.581 -0.359 28.671 1.00 56.53 92 GLU A O 1
ATOM 718 N N . ALA A 1 93 ? -20.285 -2.534 28.485 1.00 55.12 93 ALA A N 1
ATOM 719 C CA . ALA A 1 93 ? -20.720 -2.751 29.874 1.00 55.12 93 ALA A CA 1
ATOM 720 C C . ALA A 1 93 ? -19.612 -2.672 30.938 1.00 55.12 93 ALA A C 1
ATOM 722 O O . ALA A 1 93 ? -19.931 -2.424 32.099 1.00 55.12 93 ALA A O 1
ATOM 723 N N . LYS A 1 94 ? -18.330 -2.853 30.596 1.00 58.50 94 LYS A N 1
ATOM 724 C CA . LYS A 1 94 ? -17.182 -2.697 31.512 1.00 58.50 94 LYS A CA 1
ATOM 725 C C . LYS A 1 94 ? -15.921 -2.431 30.691 1.00 58.50 94 LYS A C 1
ATOM 727 O O . LYS A 1 94 ? -15.688 -3.095 29.691 1.00 58.50 94 LYS A O 1
ATOM 732 N N . LEU A 1 95 ? -15.088 -1.489 31.135 1.00 61.38 95 LEU A N 1
ATOM 733 C CA . LEU A 1 95 ? -13.720 -1.298 30.634 1.00 61.38 95 LEU A CA 1
ATOM 734 C C . LEU A 1 95 ? -12.885 -2.545 30.971 1.00 61.38 95 LEU A C 1
ATOM 736 O O . LEU A 1 95 ? -12.205 -2.608 31.994 1.00 61.38 95 LEU A O 1
ATOM 740 N N . GLU A 1 96 ? -13.011 -3.582 30.150 1.00 71.50 96 GLU A N 1
ATOM 741 C CA . GLU A 1 96 ? -12.253 -4.821 30.273 1.00 71.50 96 GLU A CA 1
ATOM 742 C C . GLU A 1 96 ? -10.849 -4.669 29.669 1.00 71.50 96 GLU A C 1
ATOM 744 O O . GLU A 1 96 ? -10.537 -3.707 28.965 1.00 71.50 96 GLU A O 1
ATOM 749 N N . ARG A 1 97 ? -9.979 -5.647 29.943 1.00 74.62 97 ARG A N 1
ATOM 750 C CA . ARG A 1 97 ? -8.598 -5.714 29.434 1.00 74.62 97 ARG A CA 1
ATOM 751 C C . ARG A 1 97 ? -8.508 -5.491 27.914 1.00 74.62 97 ARG A C 1
ATOM 753 O O . ARG A 1 97 ? -7.587 -4.808 27.479 1.00 74.62 97 ARG A O 1
ATOM 760 N N . GLY A 1 98 ? -9.480 -5.990 27.143 1.00 77.12 98 GLY A N 1
ATOM 761 C CA . GLY A 1 98 ? -9.549 -5.785 25.691 1.00 77.12 98 GLY A CA 1
ATOM 762 C C . GLY A 1 98 ? -9.709 -4.314 25.290 1.00 77.12 98 GLY A C 1
ATOM 763 O O . GLY A 1 98 ? -9.023 -3.838 24.397 1.00 77.12 98 GLY A O 1
ATOM 764 N N . ALA A 1 99 ? -10.509 -3.524 26.010 1.00 79.06 99 ALA A N 1
ATOM 765 C CA . ALA A 1 99 ? -10.644 -2.097 25.709 1.00 79.06 99 ALA A CA 1
ATOM 766 C C . ALA A 1 99 ? -9.321 -1.334 25.919 1.00 79.06 99 ALA A C 1
ATOM 768 O O . ALA A 1 99 ? -8.972 -0.451 25.136 1.00 79.06 99 ALA A O 1
ATOM 769 N N . LEU A 1 100 ? -8.547 -1.696 26.951 1.00 80.19 100 LEU A N 1
ATOM 770 C CA . LEU A 1 100 ? -7.228 -1.105 27.192 1.00 80.19 100 LEU A CA 1
ATOM 771 C C . LEU A 1 100 ? -6.209 -1.507 26.111 1.00 80.19 100 LEU A C 1
ATOM 773 O O . LEU A 1 100 ? -5.430 -0.665 25.666 1.00 80.19 100 LEU A O 1
ATOM 777 N N . GLU A 1 101 ? -6.219 -2.769 25.680 1.00 84.38 101 GLU A N 1
ATOM 778 C CA . GLU A 1 101 ? -5.372 -3.259 24.586 1.00 84.38 101 GLU A CA 1
ATOM 779 C C . GLU A 1 101 ? -5.710 -2.553 23.263 1.00 84.38 101 GLU A C 1
ATOM 781 O O . GLU A 1 101 ? -4.808 -2.034 22.602 1.00 84.38 101 GLU A O 1
ATOM 786 N N . ALA A 1 102 ? -6.997 -2.405 22.937 1.00 84.88 102 ALA A N 1
ATOM 787 C CA . ALA A 1 102 ? -7.465 -1.643 21.781 1.00 84.88 102 ALA A CA 1
ATOM 788 C C . ALA A 1 102 ? -7.034 -0.165 21.831 1.00 84.88 102 ALA A C 1
ATOM 790 O O . ALA A 1 102 ? -6.559 0.372 20.830 1.00 84.88 102 ALA A O 1
ATOM 791 N N . LEU A 1 103 ? -7.131 0.494 22.993 1.00 83.50 103 LEU A N 1
ATOM 792 C CA . LEU A 1 103 ? -6.677 1.881 23.177 1.00 83.50 103 LEU A CA 1
ATOM 793 C C . LEU A 1 103 ? -5.166 2.038 22.962 1.00 83.50 103 LEU A C 1
ATOM 795 O O . LEU A 1 103 ? -4.725 3.002 22.331 1.00 83.50 103 LEU A O 1
ATOM 799 N N . LEU A 1 104 ? -4.363 1.095 23.459 1.00 85.69 104 LEU A N 1
ATOM 800 C CA . LEU A 1 104 ? -2.916 1.094 23.240 1.00 85.69 104 LEU A CA 1
ATOM 801 C C . LEU A 1 104 ? -2.567 0.880 21.763 1.00 85.69 104 LEU A C 1
ATOM 803 O O . LEU A 1 104 ? -1.699 1.581 21.237 1.00 85.69 104 LEU A O 1
ATOM 807 N N . LEU A 1 105 ? -3.258 -0.040 21.086 1.00 88.00 105 LEU A N 1
ATOM 808 C CA . LEU A 1 105 ? -3.094 -0.271 19.651 1.00 88.00 105 LEU A CA 1
ATOM 809 C C . LEU A 1 105 ? -3.481 0.969 18.837 1.00 88.00 105 LEU A C 1
ATOM 811 O O . LEU A 1 105 ? -2.679 1.417 18.020 1.00 88.00 105 LEU A O 1
ATOM 815 N N . MET A 1 106 ? -4.624 1.599 19.128 1.00 86.50 106 MET A N 1
ATOM 816 C CA . MET A 1 106 ? -5.034 2.854 18.486 1.00 86.50 106 MET A CA 1
ATOM 817 C C . MET A 1 106 ? -4.006 3.964 18.671 1.00 86.50 106 MET A C 1
ATOM 819 O O . MET A 1 106 ? -3.663 4.645 17.708 1.00 86.50 106 MET A O 1
ATOM 823 N N . LYS A 1 107 ? -3.478 4.143 19.889 1.00 86.38 107 LYS A N 1
ATOM 824 C CA . LYS A 1 107 ? -2.435 5.141 20.155 1.00 86.38 107 LYS A CA 1
ATOM 825 C C . LYS A 1 107 ? -1.193 4.888 19.299 1.00 86.38 107 LYS A C 1
ATOM 827 O O . LYS A 1 107 ? -0.655 5.827 18.714 1.00 86.38 107 LYS A O 1
ATOM 832 N N . ASN A 1 108 ? -0.732 3.641 19.235 1.00 88.69 108 ASN A N 1
ATOM 833 C CA . ASN A 1 108 ? 0.445 3.283 18.447 1.00 88.69 108 ASN A CA 1
ATOM 834 C C . ASN A 1 108 ? 0.201 3.516 16.953 1.00 88.69 108 ASN A C 1
ATOM 836 O O . ASN A 1 108 ? 1.039 4.128 16.292 1.00 88.69 108 ASN A O 1
ATOM 840 N N . SER A 1 109 ? -0.963 3.116 16.441 1.00 89.25 109 SER A N 1
ATOM 841 C CA . SER A 1 109 ? -1.342 3.376 15.055 1.00 89.25 109 SER A CA 1
ATOM 842 C C . SER A 1 109 ? -1.459 4.867 14.756 1.00 89.25 109 SER A C 1
ATOM 844 O O . SER A 1 109 ? -0.943 5.309 13.738 1.00 89.25 109 SER A O 1
ATOM 846 N N . ALA A 1 110 ? -2.019 5.682 15.653 1.00 84.12 110 ALA A N 1
ATOM 847 C CA . ALA A 1 110 ? -2.080 7.134 15.480 1.00 84.12 110 ALA A CA 1
ATOM 848 C C . ALA A 1 110 ? -0.684 7.777 15.382 1.00 84.12 110 ALA A C 1
ATOM 850 O O . ALA A 1 110 ? -0.459 8.643 14.536 1.00 84.12 110 ALA A O 1
ATOM 851 N N . ILE A 1 111 ? 0.277 7.332 16.202 1.00 87.50 111 ILE A N 1
ATOM 852 C CA . ILE A 1 111 ? 1.674 7.789 16.123 1.00 87.50 111 ILE A CA 1
ATOM 853 C C . ILE A 1 111 ? 2.290 7.400 14.772 1.00 87.50 111 ILE A C 1
ATOM 855 O O . ILE A 1 111 ? 2.916 8.240 14.121 1.00 87.50 111 ILE A O 1
ATOM 859 N N . THR A 1 112 ? 2.089 6.156 14.330 1.00 89.19 112 THR A N 1
ATOM 860 C CA . THR A 1 11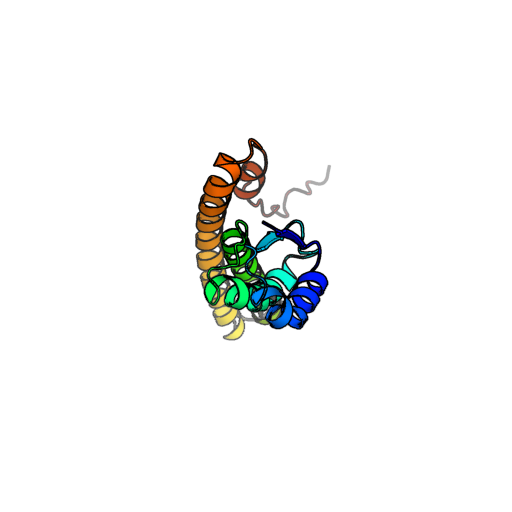2 ? 2.584 5.680 13.031 1.00 89.19 112 THR A CA 1
ATOM 861 C C . THR A 1 112 ? 1.956 6.457 11.879 1.00 89.19 112 THR A C 1
ATOM 863 O O . THR A 1 112 ? 2.676 6.926 11.006 1.00 89.19 112 THR A O 1
ATOM 866 N N . LEU A 1 113 ? 0.640 6.669 11.890 1.00 87.94 113 LEU A N 1
ATOM 867 C CA . LEU A 1 113 ? -0.079 7.436 10.871 1.00 87.94 113 LEU A CA 1
ATOM 868 C C . LEU A 1 113 ? 0.400 8.891 10.809 1.00 87.94 113 LEU A C 1
ATOM 870 O O . LEU A 1 113 ? 0.596 9.424 9.718 1.00 87.94 113 LEU A O 1
ATOM 874 N N . LEU A 1 114 ? 0.664 9.522 11.957 1.00 85.50 114 LEU A N 1
ATOM 875 C CA . LEU A 1 114 ? 1.246 10.864 12.000 1.00 85.50 114 LEU A CA 1
ATOM 876 C C . LEU A 1 114 ? 2.651 10.895 11.386 1.00 85.50 114 LEU A C 1
ATOM 878 O O . LEU A 1 114 ? 3.000 11.841 10.679 1.00 85.50 114 LEU A O 1
ATOM 882 N N . HIS A 1 115 ? 3.468 9.874 11.646 1.00 87.19 115 HIS A N 1
ATOM 883 C CA . HIS A 1 115 ? 4.783 9.759 11.024 1.00 87.19 115 HIS A CA 1
ATOM 884 C C . HIS A 1 115 ? 4.676 9.538 9.511 1.00 87.19 115 HIS A C 1
ATOM 886 O O . HIS A 1 115 ? 5.346 10.241 8.754 1.00 87.19 115 HIS A O 1
ATOM 892 N N . LEU A 1 116 ? 3.816 8.615 9.075 1.00 86.19 116 LEU A N 1
ATOM 893 C CA . LEU A 1 116 ? 3.576 8.319 7.665 1.00 86.19 116 LEU A CA 1
ATOM 894 C C . LEU A 1 116 ? 3.054 9.545 6.919 1.00 86.19 116 LEU A C 1
ATOM 896 O O . LEU A 1 116 ? 3.498 9.785 5.809 1.00 86.19 116 LEU A O 1
ATOM 900 N N . SER A 1 117 ? 2.193 10.360 7.533 1.00 81.75 117 SER A N 1
ATOM 901 C CA . SER A 1 117 ? 1.737 11.632 6.957 1.00 81.75 117 SER A CA 1
ATOM 902 C C . SER A 1 117 ? 2.907 12.569 6.637 1.00 81.75 117 SER A C 1
ATOM 904 O O . SER A 1 117 ? 2.969 13.125 5.543 1.00 81.75 117 SER A O 1
ATOM 906 N N . LYS A 1 118 ? 3.889 12.690 7.541 1.00 85.69 118 LYS A N 1
ATOM 907 C CA . LYS A 1 118 ? 5.106 13.484 7.290 1.00 85.69 118 LYS A CA 1
ATOM 908 C C . LYS A 1 118 ? 5.940 12.891 6.156 1.00 85.69 118 LYS A C 1
ATOM 910 O O . LYS A 1 118 ? 6.253 13.602 5.213 1.00 85.69 118 LYS A O 1
ATOM 915 N N . CYS A 1 119 ? 6.212 11.585 6.203 1.00 84.81 119 CYS A N 1
ATOM 916 C CA . CYS A 1 119 ? 6.953 10.904 5.138 1.00 84.81 119 CYS A CA 1
ATOM 917 C C . CYS A 1 119 ? 6.250 11.001 3.784 1.00 84.81 119 CYS A C 1
ATOM 919 O O . CYS A 1 119 ? 6.913 11.122 2.763 1.00 84.81 119 CYS A O 1
ATOM 921 N N . PHE A 1 120 ? 4.919 10.959 3.768 1.00 81.12 120 PHE A N 1
ATOM 922 C CA . PHE A 1 120 ? 4.134 11.106 2.554 1.00 81.12 120 PHE A CA 1
ATOM 923 C C . PHE A 1 120 ? 4.257 12.518 1.993 1.00 81.12 120 PHE A C 1
ATOM 925 O O . PHE A 1 120 ? 4.457 12.663 0.796 1.00 81.12 120 PHE A O 1
ATOM 932 N N . LYS A 1 121 ? 4.190 13.552 2.845 1.00 80.06 121 LYS A N 1
ATOM 933 C CA . LYS A 1 121 ? 4.439 14.942 2.434 1.00 80.06 121 LYS A CA 1
ATOM 934 C C . LYS A 1 121 ? 5.850 15.116 1.871 1.00 80.06 121 LYS A C 1
ATOM 936 O O . LYS A 1 121 ? 5.995 15.776 0.851 1.00 80.06 121 LYS A O 1
ATOM 941 N N . ASP A 1 122 ? 6.858 14.497 2.482 1.00 81.75 122 ASP A N 1
ATOM 942 C CA . ASP A 1 122 ? 8.242 14.560 1.998 1.00 81.75 122 ASP A CA 1
ATOM 943 C C . ASP A 1 122 ? 8.402 13.836 0.648 1.00 81.75 122 ASP A C 1
ATOM 945 O O . ASP A 1 122 ? 8.943 14.405 -0.298 1.00 81.75 122 ASP A O 1
ATOM 949 N N . ALA A 1 123 ? 7.875 12.612 0.525 1.00 78.56 123 ALA A N 1
ATOM 950 C CA . ALA A 1 123 ? 7.914 11.826 -0.712 1.00 78.56 123 ALA A CA 1
ATOM 951 C C . ALA A 1 123 ? 7.127 12.499 -1.849 1.00 78.56 123 ALA A C 1
ATOM 953 O O . ALA A 1 123 ? 7.590 12.548 -2.989 1.00 78.56 123 ALA A O 1
ATOM 954 N N . LEU A 1 124 ? 5.966 13.083 -1.534 1.00 71.12 124 LEU A N 1
ATOM 955 C CA . LEU A 1 124 ? 5.222 13.924 -2.466 1.00 71.12 124 LEU A CA 1
ATOM 956 C C . LEU A 1 124 ? 5.994 15.187 -2.818 1.00 71.12 124 LEU A C 1
ATOM 958 O O . LEU A 1 124 ? 6.005 15.546 -3.979 1.00 71.12 124 LEU A O 1
ATOM 962 N N . GLY A 1 125 ? 6.648 15.861 -1.873 1.00 69.06 125 GLY A N 1
ATOM 963 C CA . GLY A 1 125 ? 7.456 17.048 -2.160 1.00 69.06 125 GLY A CA 1
ATOM 964 C C . GLY A 1 125 ? 8.582 16.764 -3.159 1.00 69.06 125 GLY A C 1
ATOM 965 O O . G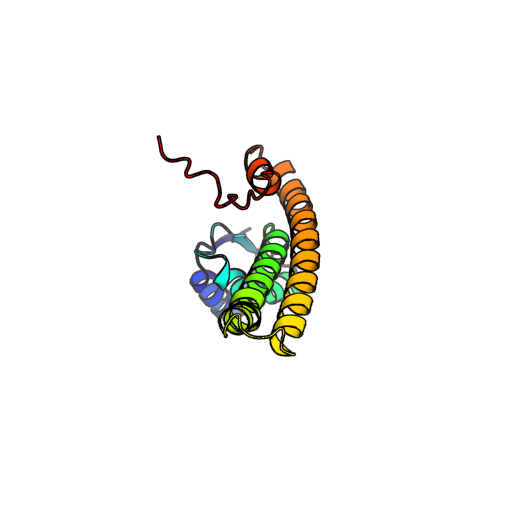LY A 1 125 ? 8.864 17.601 -4.012 1.00 69.06 125 GLY A O 1
ATOM 966 N N . VAL A 1 126 ? 9.170 15.565 -3.102 1.00 63.50 126 VAL A N 1
ATOM 967 C CA . VAL A 1 126 ? 10.144 15.086 -4.095 1.00 63.50 126 VAL A CA 1
ATOM 968 C C . VAL A 1 126 ? 9.487 14.856 -5.462 1.00 63.50 126 VAL A C 1
ATOM 970 O O . VAL A 1 126 ? 10.026 15.321 -6.460 1.00 63.50 126 VAL A O 1
ATOM 973 N N . LEU A 1 127 ? 8.316 14.212 -5.520 1.00 59.41 127 LEU A N 1
ATOM 974 C CA . LEU A 1 127 ? 7.574 13.983 -6.775 1.00 59.41 127 LEU A CA 1
ATOM 975 C C . LEU A 1 127 ? 6.995 15.273 -7.390 1.00 59.41 127 LEU A C 1
ATOM 977 O O . LEU A 1 127 ? 7.026 15.458 -8.600 1.00 59.41 127 LEU A O 1
ATOM 981 N N . LEU A 1 128 ? 6.478 16.187 -6.571 1.00 58.91 128 LEU A N 1
ATOM 982 C CA . LEU A 1 128 ? 5.836 17.440 -6.988 1.00 58.91 128 LEU A CA 1
ATOM 983 C C . LEU A 1 128 ? 6.850 18.514 -7.402 1.00 58.91 128 LEU A C 1
ATOM 985 O O . LEU A 1 128 ? 6.512 19.418 -8.158 1.00 58.91 128 LEU A O 1
ATOM 989 N N . ALA A 1 129 ? 8.108 18.415 -6.959 1.00 58.53 129 ALA A N 1
ATOM 990 C CA . ALA A 1 129 ? 9.190 19.203 -7.549 1.00 58.53 129 ALA A CA 1
ATOM 991 C C . ALA A 1 129 ? 9.404 18.866 -9.043 1.00 58.53 129 ALA A C 1
ATOM 993 O O . ALA A 1 129 ? 10.006 19.663 -9.763 1.00 58.53 129 ALA A O 1
ATOM 994 N N . GLU A 1 130 ? 8.896 17.716 -9.507 1.00 55.47 130 GLU A N 1
ATOM 995 C CA . GLU A 1 130 ? 8.913 17.286 -10.908 1.00 55.47 130 GLU A CA 1
ATOM 996 C C . GLU A 1 130 ? 7.572 17.540 -11.638 1.00 55.47 130 GLU A C 1
ATOM 998 O O . GLU A 1 130 ? 7.589 17.740 -12.853 1.00 55.47 130 GLU A O 1
ATOM 1003 N N . GLU A 1 131 ? 6.430 17.627 -10.934 1.00 54.81 131 GLU A N 1
ATOM 1004 C CA . GLU A 1 131 ? 5.104 17.936 -11.510 1.00 54.81 131 GLU A CA 1
ATOM 1005 C C . GLU A 1 131 ? 4.259 18.901 -10.637 1.00 54.81 131 GLU A C 1
ATOM 1007 O O . GLU A 1 131 ? 3.927 18.629 -9.484 1.00 54.81 131 GLU A O 1
ATOM 1012 N N . ASP A 1 132 ? 3.863 20.035 -11.228 1.00 52.47 132 ASP A N 1
ATOM 1013 C CA . ASP A 1 132 ? 3.249 21.209 -10.582 1.00 52.47 132 ASP A CA 1
ATOM 1014 C C . ASP A 1 132 ? 1.736 21.028 -10.295 1.00 52.47 132 ASP A C 1
ATOM 1016 O O . ASP A 1 132 ? 0.881 21.583 -10.990 1.00 52.47 132 ASP A O 1
ATOM 1020 N N . LEU A 1 133 ? 1.370 20.211 -9.294 1.00 51.25 133 LEU A N 1
ATOM 1021 C CA . LEU A 1 133 ? -0.036 19.989 -8.906 1.00 51.25 133 LEU A CA 1
ATOM 1022 C C . LEU A 1 133 ? -0.309 20.208 -7.406 1.00 51.25 133 LEU A C 1
ATOM 1024 O O . LEU A 1 133 ? -0.194 19.319 -6.563 1.00 51.25 133 LEU A O 1
ATOM 1028 N N . VAL A 1 134 ? -0.781 21.419 -7.102 1.00 50.12 134 VAL A N 1
ATOM 1029 C CA . VAL A 1 134 ? -1.338 21.865 -5.816 1.00 50.12 134 VAL A CA 1
ATOM 1030 C C . VAL A 1 134 ? -2.778 21.350 -5.669 1.00 50.12 134 VAL A C 1
ATOM 1032 O O . VAL A 1 134 ? -3.682 21.862 -6.321 1.00 50.12 134 VAL A O 1
ATOM 1035 N N . SER A 1 135 ? -3.008 20.315 -4.851 1.00 55.88 135 SER A N 1
ATOM 1036 C CA . SER A 1 135 ? -4.355 19.966 -4.326 1.00 55.88 135 SER A CA 1
ATOM 1037 C C . SER A 1 135 ? -4.355 18.862 -3.256 1.00 55.88 135 SER A C 1
ATOM 1039 O O . SER A 1 135 ? -5.292 18.769 -2.468 1.00 55.88 135 SER A O 1
ATOM 1041 N N . VAL A 1 136 ? -3.316 18.020 -3.184 1.00 52.97 136 VAL A N 1
ATOM 1042 C CA . VAL A 1 136 ? -3.291 16.861 -2.261 1.00 52.97 136 VAL A CA 1
ATOM 1043 C C . VAL A 1 136 ? -3.030 17.264 -0.800 1.00 52.97 136 VAL A C 1
ATOM 1045 O O . VAL A 1 136 ? -3.441 16.563 0.125 1.00 52.97 136 VAL A O 1
ATOM 1048 N N . THR A 1 137 ? -2.390 18.411 -0.562 1.00 52.47 137 THR A N 1
ATOM 1049 C CA . THR A 1 137 ? -2.057 18.899 0.788 1.00 52.47 137 THR A CA 1
ATOM 1050 C C . THR A 1 137 ? -3.286 19.255 1.621 1.00 52.47 137 THR A C 1
ATOM 1052 O O . THR A 1 137 ? -3.284 19.003 2.825 1.00 52.47 137 THR A O 1
ATOM 1055 N N . ASP A 1 138 ? -4.354 19.747 0.993 1.00 54.88 138 ASP A N 1
ATOM 1056 C CA . ASP A 1 138 ? -5.547 20.227 1.700 1.00 54.88 138 ASP A CA 1
ATOM 1057 C C . ASP A 1 138 ? -6.321 19.077 2.365 1.00 54.88 138 ASP A C 1
ATOM 1059 O O . ASP A 1 138 ? -6.859 19.226 3.464 1.00 54.88 138 ASP A O 1
ATOM 1063 N N . VAL A 1 139 ? -6.306 17.883 1.758 1.00 55.88 139 VAL A N 1
ATOM 1064 C CA . VAL A 1 139 ? -6.944 16.678 2.320 1.00 55.88 139 VAL A CA 1
ATOM 1065 C C . VAL A 1 139 ? -6.255 16.231 3.613 1.00 55.88 139 VAL A C 1
ATOM 1067 O O . VAL A 1 139 ? -6.921 15.784 4.543 1.00 55.88 139 VAL A O 1
ATOM 1070 N N . LEU A 1 140 ? -4.929 16.378 3.704 1.00 52.78 140 LEU A N 1
ATOM 1071 C CA . LEU A 1 140 ? -4.150 15.979 4.885 1.00 52.78 140 LEU A CA 1
ATOM 1072 C C . LEU A 1 140 ? -4.222 16.996 6.031 1.00 52.78 140 LEU A C 1
ATOM 1074 O O . LEU A 1 140 ? -3.910 16.647 7.169 1.00 52.78 140 LEU A O 1
ATOM 1078 N N . GLU A 1 141 ? -4.578 18.247 5.738 1.00 57.91 141 GLU A N 1
ATOM 1079 C CA . GLU A 1 141 ? -4.675 19.331 6.725 1.00 57.91 141 GLU A CA 1
ATOM 1080 C C . GLU A 1 141 ? -6.109 19.604 7.179 1.00 57.91 141 GLU A C 1
ATOM 1082 O O . GLU A 1 141 ? -6.317 20.327 8.154 1.00 57.91 141 GLU A O 1
ATOM 1087 N N . THR A 1 142 ? -7.096 18.985 6.527 1.00 59.53 142 THR A N 1
ATOM 1088 C CA . THR A 1 142 ? -8.497 19.094 6.928 1.00 59.53 142 THR A CA 1
ATOM 1089 C C . THR A 1 142 ? -8.698 18.433 8.302 1.00 59.53 142 THR A C 1
ATOM 1091 O O . THR A 1 142 ? -8.487 17.226 8.443 1.00 59.53 142 THR A O 1
ATOM 1094 N N . PRO A 1 143 ? -9.120 19.184 9.337 1.00 54.53 143 PRO A N 1
ATOM 1095 C CA . PRO A 1 143 ? -9.372 18.619 10.657 1.00 54.53 143 PRO A CA 1
ATOM 1096 C C . PRO A 1 143 ? -10.517 17.605 10.602 1.00 54.53 143 PRO A C 1
ATOM 1098 O O . PRO A 1 143 ? -11.605 17.923 10.120 1.00 54.53 143 PRO A O 1
ATOM 1101 N N . VAL A 1 144 ? -10.307 16.408 11.155 1.00 58.56 144 VAL A N 1
ATOM 1102 C CA . VAL A 1 144 ? -11.390 15.436 11.355 1.00 58.56 144 VAL A CA 1
ATOM 1103 C C . VAL A 1 144 ? -12.330 15.987 12.426 1.00 58.56 144 VAL A C 1
ATOM 1105 O O . VAL A 1 144 ? -11.969 16.079 13.600 1.00 58.56 144 VAL A O 1
ATOM 1108 N N . ARG A 1 145 ? -13.532 16.390 12.014 1.00 57.25 145 ARG A N 1
ATOM 1109 C CA . ARG A 1 145 ? -14.621 16.758 12.919 1.00 57.25 145 ARG A CA 1
ATOM 1110 C C . ARG A 1 145 ? -15.373 15.484 13.278 1.00 57.25 145 ARG A C 1
ATOM 1112 O O . ARG A 1 145 ? -15.999 14.876 12.416 1.00 57.25 145 ARG A O 1
ATOM 1119 N N . PHE A 1 146 ? -15.307 15.077 14.537 1.00 49.88 146 PHE A N 1
ATOM 1120 C CA . PHE A 1 146 ? -16.311 14.169 15.077 1.00 49.88 146 PHE A CA 1
ATOM 1121 C C . PHE A 1 146 ? -17.570 15.018 15.249 1.00 49.88 146 PHE A C 1
ATOM 1123 O O . PHE A 1 146 ? -17.524 16.011 15.967 1.00 49.88 146 PHE A O 1
ATOM 1130 N N . CYS A 1 147 ? -18.634 14.731 14.499 1.00 46.00 147 CYS A N 1
ATOM 1131 C CA . CYS A 1 147 ? -19.911 15.410 14.696 1.00 46.00 147 CYS A CA 1
ATOM 1132 C C . CYS A 1 147 ? -20.338 15.225 16.159 1.00 46.00 147 CYS A C 1
ATOM 1134 O O . CYS A 1 147 ? -20.422 14.085 16.619 1.00 46.00 14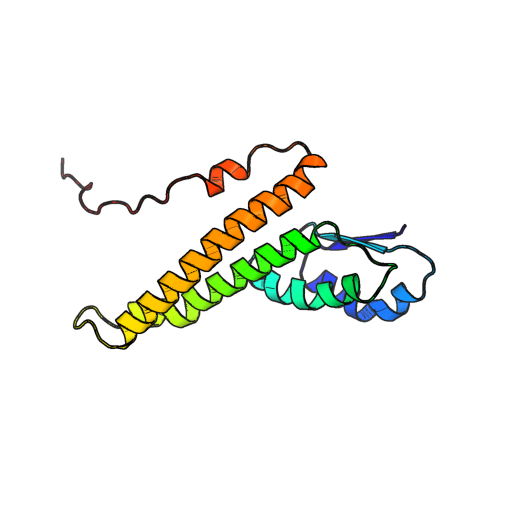7 CYS A O 1
ATOM 1136 N N . ASP A 1 148 ? -20.590 16.323 16.873 1.00 52.53 148 ASP A N 1
ATOM 1137 C CA . ASP A 1 148 ? -21.239 16.265 18.180 1.00 52.53 148 ASP A CA 1
ATOM 1138 C C . ASP A 1 148 ? -22.702 15.827 17.956 1.00 52.53 148 ASP A C 1
ATOM 1140 O O . ASP A 1 148 ? -23.392 16.431 17.130 1.00 52.53 148 ASP A O 1
ATOM 1144 N N . PRO A 1 149 ? -23.202 14.778 18.637 1.00 52.97 149 PRO A N 1
ATOM 1145 C CA . PRO A 1 149 ? -24.577 14.295 18.469 1.00 52.97 149 PRO A CA 1
ATOM 1146 C C . PRO A 1 149 ? -25.677 15.309 18.828 1.00 52.97 149 PRO A C 1
ATOM 1148 O O . PRO A 1 149 ? -26.846 15.039 18.567 1.00 52.97 149 PRO A O 1
ATOM 1151 N N . ASP A 1 150 ? -25.326 16.461 19.403 1.00 55.31 150 ASP A N 1
ATOM 1152 C CA . ASP A 1 150 ? -26.277 17.436 19.945 1.00 55.31 150 ASP A CA 1
ATOM 1153 C C . ASP A 1 150 ? -26.776 18.478 18.915 1.00 55.31 150 ASP A C 1
ATOM 1155 O O . ASP A 1 150 ? -27.534 19.379 19.266 1.00 55.31 150 ASP A O 1
ATOM 1159 N N . GLU A 1 151 ? -26.419 18.359 17.628 1.00 52.56 151 GLU A N 1
ATOM 1160 C CA . GLU A 1 151 ? -26.906 19.253 16.554 1.00 52.56 151 GLU A CA 1
ATOM 1161 C C . GLU A 1 151 ? -28.188 18.775 15.836 1.00 52.56 151 GLU A C 1
ATOM 1163 O O . GLU A 1 151 ? -28.526 19.270 14.762 1.00 52.56 151 GLU A O 1
ATOM 1168 N N . TYR A 1 152 ? -28.970 17.873 16.437 1.00 53.62 152 TYR A N 1
ATOM 1169 C CA . TYR A 1 152 ? -30.407 17.789 16.138 1.00 53.62 152 TYR A CA 1
ATOM 1170 C C . TYR A 1 152 ? -31.171 18.577 17.202 1.00 53.62 152 TYR A C 1
ATOM 1172 O O . TYR A 1 152 ? -31.726 18.021 18.145 1.00 53.62 152 TYR A O 1
ATOM 1180 N N . SER A 1 153 ? -31.159 19.903 17.064 1.00 55.25 153 SER A N 1
ATOM 1181 C CA . SER A 1 153 ? -32.178 20.727 17.711 1.00 55.25 153 SER A CA 1
ATOM 1182 C C . SER A 1 153 ? -33.476 20.558 16.926 1.00 55.25 153 SER A C 1
ATOM 1184 O O . SER A 1 153 ? -33.530 20.905 15.747 1.00 55.25 153 SER A O 1
ATOM 1186 N N . ASP A 1 154 ? -34.486 19.983 17.577 1.00 58.69 154 ASP A N 1
ATOM 1187 C CA . ASP A 1 154 ? -35.871 20.007 17.116 1.00 58.69 154 ASP A CA 1
ATOM 1188 C C . ASP A 1 154 ? -36.339 21.472 17.015 1.00 58.69 154 ASP A C 1
ATOM 1190 O O . ASP A 1 154 ? -36.575 22.122 18.036 1.00 58.69 154 ASP A O 1
ATOM 1194 N N . GLU A 1 155 ? -36.496 21.979 15.792 1.00 48.84 155 GLU A N 1
ATOM 1195 C CA . GLU A 1 155 ? -37.451 23.048 15.463 1.00 48.84 155 GLU A CA 1
ATOM 1196 C C . GLU A 1 155 ? -38.385 22.590 14.338 1.00 48.84 155 GLU A C 1
ATOM 1198 O O . GLU A 1 155 ? -37.886 22.077 13.307 1.00 48.84 155 GLU A O 1
#